Protein AF-A0AAV7HSM8-F1 (afdb_monomer_lite)

Sequence (95 aa):
MTGWSVHTTIKSKKLIENLNHQGLSISYDQIQGLRMSLALLTVELSDKTIPLPTHFDPREYTTAAFDNFDYKESIEIGSFGTHDTVAVLFQDEPP

Radius of gyration: 16.98 Å; chains: 1; bounding box: 46×34×34 Å

Foldseek 3Di:
DDVVVVVVCVPADVVCVVCVVVVHNDDPVNLQVVQLVVLVVQVVVCVPDDPDDPPRDSVFGKDKDKDWDWDWDDDVVDTDIDTDIDIDMDTDDDD

pLDDT: mean 73.92, std 13.63, range [38.06, 89.38]

Organism: Cotesia glomerata (NCBI:txid32391)

Structure (mmCIF, N/CA/C/O backbone):
data_AF-A0AAV7HSM8-F1
#
_entry.id   AF-A0AAV7HSM8-F1
#
loop_
_atom_site.group_PDB
_atom_site.id
_atom_site.type_symbol
_atom_site.label_atom_id
_atom_site.label_alt_id
_atom_site.label_comp_id
_atom_site.label_asym_id
_atom_site.label_entity_id
_atom_site.label_seq_id
_atom_site.pdbx_PDB_ins_code
_atom_site.Cartn_x
_atom_site.Cartn_y
_atom_site.Cartn_z
_atom_site.occupancy
_atom_site.B_iso_or_equiv
_atom_site.auth_seq_id
_atom_site.auth_comp_id
_atom_site.auth_asym_id
_atom_site.auth_atom_id
_atom_site.pdbx_PDB_model_num
ATOM 1 N N . MET A 1 1 ? 17.444 1.061 8.019 1.00 38.28 1 MET A N 1
ATOM 2 C CA . MET A 1 1 ? 16.150 0.843 8.699 1.00 38.28 1 MET A CA 1
ATOM 3 C C . MET A 1 1 ? 15.415 -0.180 7.845 1.00 38.28 1 MET A C 1
ATOM 5 O O . MET A 1 1 ? 15.138 0.121 6.697 1.00 38.28 1 MET A O 1
ATOM 9 N N . THR A 1 2 ? 15.301 -1.435 8.281 1.00 38.06 2 THR A N 1
ATOM 10 C CA . THR A 1 2 ? 14.770 -2.526 7.441 1.00 38.06 2 THR A CA 1
ATOM 11 C C . THR A 1 2 ? 13.261 -2.357 7.237 1.00 38.06 2 THR A C 1
ATOM 13 O O . THR A 1 2 ? 12.562 -1.971 8.172 1.00 38.06 2 THR A O 1
ATOM 16 N N . GLY A 1 3 ? 12.739 -2.661 6.039 1.00 42.44 3 GLY A N 1
ATOM 17 C CA . GLY A 1 3 ? 11.316 -2.482 5.684 1.00 42.44 3 GLY A CA 1
ATOM 18 C C . GLY A 1 3 ? 10.324 -3.152 6.649 1.00 42.44 3 GLY A C 1
ATOM 19 O O . GLY A 1 3 ? 9.196 -2.694 6.813 1.00 42.44 3 GLY A O 1
ATOM 20 N N . TRP A 1 4 ? 10.782 -4.158 7.396 1.00 39.66 4 TRP A N 1
ATOM 21 C CA . TRP A 1 4 ? 10.044 -4.794 8.488 1.00 39.66 4 TRP A CA 1
ATOM 22 C C . TRP A 1 4 ? 9.676 -3.850 9.646 1.00 39.66 4 TRP A C 1
ATOM 24 O O . TRP A 1 4 ? 8.581 -3.971 10.198 1.00 39.66 4 TRP A O 1
ATOM 34 N N . SER A 1 5 ? 10.538 -2.887 10.008 1.00 46.50 5 SER A N 1
ATOM 35 C CA . SER A 1 5 ? 10.231 -1.933 11.088 1.00 46.50 5 SER A CA 1
ATOM 36 C C . SER A 1 5 ? 9.201 -0.893 10.649 1.00 46.50 5 SER A C 1
ATOM 38 O O . SER A 1 5 ? 8.405 -0.419 11.457 1.00 46.50 5 SER A O 1
ATOM 40 N N . VAL A 1 6 ? 9.185 -0.553 9.359 1.00 47.91 6 VAL A N 1
ATOM 41 C CA . VAL A 1 6 ? 8.179 0.330 8.758 1.00 47.91 6 VAL A CA 1
ATOM 42 C C . VAL A 1 6 ? 6.831 -0.395 8.704 1.00 47.91 6 VAL A C 1
ATOM 44 O O . VAL A 1 6 ? 5.840 0.132 9.208 1.00 47.91 6 VAL A O 1
ATOM 47 N N . HIS A 1 7 ? 6.814 -1.652 8.250 1.00 47.97 7 HIS A N 1
ATOM 48 C CA . HIS A 1 7 ? 5.619 -2.501 8.196 1.00 47.97 7 HIS A CA 1
ATOM 49 C C . HIS A 1 7 ? 4.914 -2.657 9.557 1.00 47.97 7 HIS A C 1
ATOM 51 O O . HIS A 1 7 ? 3.692 -2.552 9.649 1.00 47.97 7 HIS A O 1
ATOM 57 N N . THR A 1 8 ? 5.671 -2.839 10.644 1.00 53.69 8 THR A N 1
ATOM 58 C CA . THR A 1 8 ? 5.103 -2.939 12.004 1.00 53.69 8 THR A CA 1
ATOM 59 C C . THR A 1 8 ? 4.655 -1.592 12.574 1.00 53.69 8 THR A C 1
ATOM 61 O O . THR A 1 8 ? 3.652 -1.537 13.284 1.00 53.69 8 THR A O 1
ATOM 64 N N . THR A 1 9 ? 5.328 -0.488 12.235 1.00 53.22 9 THR A N 1
ATOM 65 C CA . THR A 1 9 ? 4.955 0.857 12.722 1.00 53.22 9 THR A CA 1
ATOM 66 C C . THR A 1 9 ? 3.685 1.393 12.042 1.00 53.22 9 THR A C 1
ATOM 68 O O . THR A 1 9 ? 2.920 2.141 12.656 1.00 53.22 9 THR A O 1
ATOM 71 N N . ILE A 1 10 ? 3.418 0.969 10.801 1.00 54.69 10 ILE A N 1
ATOM 72 C CA . ILE A 1 10 ? 2.216 1.326 10.024 1.00 54.69 10 ILE A CA 1
ATOM 73 C C . ILE A 1 10 ? 0.946 0.649 10.572 1.00 54.69 10 ILE A C 1
ATOM 75 O O . ILE A 1 10 ? -0.156 1.125 10.298 1.00 54.69 10 ILE A O 1
ATOM 79 N N . LYS A 1 11 ? 1.055 -0.371 11.444 1.00 56.44 11 LYS A N 1
ATOM 80 C CA . LYS A 1 11 ? -0.087 -1.044 12.107 1.00 56.44 11 LYS A CA 1
ATOM 81 C C . LYS A 1 11 ? -0.746 -0.217 13.225 1.00 56.44 11 LYS A C 1
ATOM 83 O O . LYS A 1 11 ? -1.186 -0.728 14.250 1.00 56.44 11 LYS A O 1
ATOM 88 N N . SER A 1 12 ? -0.966 1.059 12.928 1.00 63.50 12 SER A N 1
ATOM 89 C CA . SER A 1 12 ? -2.280 1.713 13.003 1.00 63.50 12 SER A CA 1
ATOM 90 C C . SER A 1 12 ? -2.558 2.688 14.149 1.00 63.50 12 SER A C 1
ATOM 92 O O . SER A 1 12 ? -3.344 3.598 13.935 1.00 63.50 12 SER A O 1
ATOM 94 N N . LYS A 1 13 ? -1.863 2.662 15.295 1.00 66.44 13 LYS A N 1
ATOM 95 C CA . LYS A 1 13 ? -2.037 3.751 16.291 1.00 66.44 13 LYS A CA 1
ATOM 96 C C . LYS A 1 13 ? -1.212 4.998 15.969 1.00 66.44 13 LYS A C 1
ATOM 98 O O . LYS A 1 13 ? -1.741 6.099 15.882 1.00 66.44 13 LYS A O 1
ATOM 103 N N . LYS A 1 14 ? 0.083 4.811 15.718 1.00 70.94 14 LYS A N 1
ATOM 104 C CA . LYS A 1 14 ? 1.032 5.917 15.527 1.00 70.94 14 LYS A CA 1
ATOM 105 C C . LYS A 1 14 ? 0.807 6.687 14.223 1.00 70.94 14 LYS A C 1
ATOM 107 O O . LYS A 1 14 ? 1.039 7.888 14.165 1.00 70.94 14 LYS A O 1
ATOM 112 N N . LEU A 1 15 ? 0.323 6.001 13.186 1.00 71.62 15 LEU A N 1
ATOM 113 C CA . LEU A 1 15 ? -0.066 6.629 11.923 1.00 71.62 15 LEU A CA 1
ATOM 114 C C . LEU A 1 15 ? -1.272 7.557 12.114 1.00 71.62 15 LEU A C 1
ATOM 116 O O . LEU A 1 15 ? -1.228 8.699 11.675 1.00 71.62 15 LEU A O 1
ATOM 120 N N . ILE A 1 16 ? -2.309 7.091 12.815 1.00 73.31 16 ILE A N 1
ATOM 121 C CA . ILE A 1 16 ? -3.494 7.899 13.128 1.00 73.31 16 ILE A CA 1
ATOM 122 C C . ILE A 1 16 ? -3.117 9.090 14.006 1.00 73.31 16 ILE A C 1
ATOM 124 O O . ILE A 1 16 ? -3.532 10.206 13.722 1.00 73.31 16 ILE A O 1
ATOM 128 N N . GLU A 1 17 ? -2.295 8.877 15.037 1.00 75.69 17 GLU A N 1
ATOM 129 C CA . GLU A 1 17 ? -1.783 9.960 15.886 1.00 75.69 17 GLU A CA 1
ATOM 130 C C . GLU A 1 17 ? -1.036 11.019 15.063 1.00 75.69 17 GLU A C 1
ATOM 132 O O . GLU A 1 17 ? -1.314 12.207 15.198 1.00 75.69 17 GLU A O 1
ATOM 137 N N . ASN A 1 18 ? -0.144 10.602 14.159 1.00 76.19 18 ASN A N 1
ATOM 138 C CA . ASN A 1 18 ? 0.596 11.526 13.299 1.00 76.19 18 ASN A CA 1
ATOM 139 C C . ASN A 1 18 ? -0.312 12.293 12.330 1.00 76.19 18 ASN A C 1
ATOM 141 O O . ASN A 1 18 ? -0.140 13.499 12.170 1.00 76.19 18 ASN A O 1
ATOM 145 N N . LEU A 1 19 ? -1.279 11.622 11.699 1.00 77.62 19 LEU A N 1
ATOM 146 C CA . LEU A 1 19 ? -2.213 12.267 10.773 1.00 77.62 19 LEU A CA 1
ATOM 147 C C . LEU A 1 19 ? -3.125 13.254 11.515 1.00 77.62 19 LEU A C 1
ATOM 149 O O . LEU A 1 19 ? -3.277 14.393 11.076 1.00 77.62 19 LEU A O 1
ATOM 153 N N . ASN A 1 20 ? -3.614 12.883 12.700 1.00 80.38 20 ASN A N 1
ATOM 154 C CA . ASN A 1 20 ? -4.375 13.786 13.562 1.00 80.38 20 ASN A CA 1
ATOM 155 C C . ASN A 1 20 ? -3.536 14.999 14.003 1.00 80.38 20 ASN A C 1
ATOM 157 O O . ASN A 1 20 ? -4.045 16.118 13.994 1.00 80.38 20 ASN A O 1
ATOM 161 N N . HIS A 1 21 ? -2.248 14.824 14.330 1.00 82.88 21 HIS A N 1
ATOM 162 C CA . HIS A 1 21 ? -1.341 15.943 14.635 1.00 82.88 21 HIS A CA 1
ATOM 163 C C . HIS A 1 21 ? -1.107 16.874 13.438 1.00 82.88 21 HIS A C 1
ATOM 165 O O . HIS A 1 21 ? -0.863 18.063 13.626 1.00 82.88 21 HIS A O 1
ATOM 171 N N . GLN A 1 22 ? -1.207 16.357 12.214 1.00 84.75 22 GLN A N 1
ATOM 172 C CA . GLN A 1 22 ? -1.168 17.148 10.983 1.00 84.75 22 GLN A CA 1
ATOM 173 C C . GLN A 1 22 ? -2.530 17.782 10.635 1.00 84.75 22 GLN A C 1
ATOM 175 O O . GLN A 1 22 ? -2.659 18.423 9.595 1.00 84.75 22 GLN A O 1
ATOM 180 N N . GLY A 1 23 ? -3.544 17.631 11.497 1.00 85.38 23 GLY A N 1
ATOM 181 C CA . GLY A 1 23 ? -4.889 18.181 11.309 1.00 85.38 23 GLY A CA 1
ATOM 182 C C . GLY A 1 23 ? -5.814 17.316 10.449 1.00 85.38 23 GLY A C 1
ATOM 183 O O . GLY A 1 23 ? -6.933 17.731 10.152 1.00 85.38 23 GLY A O 1
ATOM 184 N N . LEU A 1 24 ? -5.381 16.114 10.058 1.00 81.06 24 LEU A N 1
ATOM 185 C CA . LEU A 1 24 ? -6.188 15.166 9.295 1.00 81.06 24 LEU A CA 1
ATOM 186 C C . LEU A 1 24 ? -6.955 14.260 10.258 1.00 81.06 24 LEU A C 1
ATOM 188 O O . LEU A 1 24 ? -6.375 13.363 10.862 1.00 81.06 24 LEU A O 1
ATOM 192 N N . SER A 1 25 ? -8.266 14.479 10.383 1.00 83.69 25 SER A N 1
ATOM 193 C CA . SER A 1 25 ? -9.133 13.592 11.162 1.00 83.69 25 SER A CA 1
ATOM 194 C C . SER A 1 25 ? -9.369 12.293 10.393 1.00 83.69 25 SER A C 1
ATOM 196 O O . SER A 1 25 ? -10.121 12.269 9.416 1.00 83.69 25 SER A O 1
ATOM 198 N N . ILE A 1 26 ? -8.696 11.223 10.817 1.00 82.44 26 ILE A N 1
ATOM 199 C CA . ILE A 1 26 ? -8.788 9.908 10.181 1.00 82.44 26 ILE A CA 1
ATOM 200 C C . ILE A 1 26 ? -8.986 8.800 11.218 1.00 82.44 26 ILE A C 1
ATOM 202 O O . ILE A 1 26 ? -8.366 8.782 12.281 1.00 82.44 26 ILE A O 1
ATOM 206 N N . SER A 1 27 ? -9.874 7.865 10.900 1.00 82.62 27 SER A N 1
ATOM 207 C CA . SER A 1 27 ? -10.189 6.685 11.708 1.00 82.62 27 SER A CA 1
ATOM 208 C C . SER A 1 27 ? -9.501 5.424 11.177 1.00 82.62 27 SER A C 1
ATOM 210 O O . SER A 1 27 ? -9.043 5.372 10.033 1.00 82.62 27 SER A O 1
ATOM 212 N N . TYR A 1 28 ? -9.465 4.376 12.005 1.00 79.06 28 TYR A N 1
ATOM 213 C CA . TYR A 1 28 ? -8.969 3.055 11.609 1.00 79.06 28 TYR A CA 1
ATOM 214 C C . TYR A 1 28 ? -9.727 2.486 10.404 1.00 79.06 28 TYR A C 1
ATOM 216 O O . TYR A 1 28 ? -9.094 1.977 9.480 1.00 79.06 28 TYR A O 1
ATOM 224 N N . ASP A 1 29 ? -11.051 2.636 10.376 1.00 81.44 29 ASP A N 1
ATOM 225 C CA . ASP A 1 29 ? -11.901 2.129 9.292 1.00 81.44 29 ASP A CA 1
ATOM 226 C C . ASP A 1 29 ? -11.589 2.827 7.964 1.00 81.44 29 ASP A C 1
ATOM 228 O O . ASP A 1 29 ? -11.501 2.185 6.918 1.00 81.44 29 ASP A O 1
ATOM 232 N N . GLN A 1 30 ? -11.332 4.138 8.004 1.00 82.81 30 GLN A N 1
ATOM 233 C CA . GLN A 1 30 ? -10.900 4.885 6.821 1.00 82.81 30 GLN A CA 1
ATOM 234 C C . GLN A 1 30 ? -9.539 4.399 6.316 1.00 82.81 30 GLN A C 1
ATOM 236 O O . GLN A 1 30 ? -9.362 4.237 5.111 1.00 82.81 30 GLN A O 1
ATOM 241 N N . ILE A 1 31 ? -8.590 4.107 7.210 1.00 81.06 31 ILE A N 1
ATOM 242 C CA . ILE A 1 31 ? -7.291 3.542 6.816 1.00 81.06 31 ILE A CA 1
ATOM 243 C C . ILE A 1 31 ? -7.466 2.154 6.194 1.00 81.06 31 ILE A C 1
ATOM 245 O O . ILE A 1 31 ? -6.862 1.879 5.160 1.00 81.06 31 ILE A O 1
ATOM 249 N N . GLN A 1 32 ? -8.302 1.288 6.770 1.00 80.94 32 GLN A N 1
ATOM 250 C CA . GLN A 1 32 ? -8.587 -0.027 6.185 1.00 80.94 32 GLN A CA 1
ATOM 251 C C . GLN A 1 32 ? -9.224 0.095 4.796 1.00 80.94 32 GLN A C 1
ATOM 253 O O . GLN A 1 32 ? -8.783 -0.573 3.859 1.00 80.94 32 GLN A O 1
ATOM 258 N N . GLY A 1 33 ? -10.188 1.005 4.634 1.00 83.44 33 GLY A N 1
ATOM 259 C CA . GLY A 1 33 ? -10.796 1.306 3.338 1.00 83.44 33 GLY A CA 1
ATOM 260 C C . GLY A 1 33 ? -9.776 1.788 2.302 1.00 83.44 33 GLY A C 1
ATOM 261 O O . GLY A 1 33 ? -9.814 1.355 1.149 1.00 83.44 33 GLY A O 1
ATOM 262 N N . LEU A 1 34 ? -8.812 2.620 2.709 1.00 85.38 34 LEU A N 1
ATOM 263 C CA . LEU A 1 34 ? -7.723 3.073 1.838 1.00 85.38 34 LEU A CA 1
ATOM 264 C C . LEU A 1 34 ? -6.780 1.929 1.439 1.00 85.38 34 LEU A C 1
ATOM 266 O O . LEU A 1 34 ? -6.396 1.848 0.275 1.00 85.38 34 LEU A O 1
ATOM 270 N N . ARG A 1 35 ? -6.448 1.013 2.360 1.00 85.94 35 ARG A N 1
ATOM 271 C CA . ARG A 1 35 ? -5.618 -0.174 2.063 1.00 85.94 35 ARG A CA 1
ATOM 272 C C . ARG A 1 35 ? -6.295 -1.123 1.071 1.00 85.94 35 ARG A C 1
ATOM 274 O O . ARG A 1 35 ? -5.628 -1.654 0.187 1.00 85.94 35 ARG A O 1
ATOM 281 N N . MET A 1 36 ? -7.613 -1.291 1.180 1.00 86.25 36 MET A N 1
ATOM 282 C CA . MET A 1 36 ? -8.410 -2.046 0.203 1.00 86.25 36 MET A CA 1
ATOM 283 C C . MET A 1 36 ? -8.484 -1.341 -1.151 1.00 86.25 36 MET A C 1
ATOM 285 O O . MET A 1 36 ? -8.303 -1.964 -2.193 1.00 86.25 36 MET A O 1
ATOM 289 N N . SER A 1 37 ? -8.702 -0.025 -1.143 1.00 88.69 37 SER A N 1
ATOM 290 C CA . SER A 1 37 ? -8.755 0.773 -2.374 1.00 88.69 37 SER A CA 1
ATOM 291 C C . SER A 1 37 ? -7.418 0.741 -3.120 1.00 88.69 37 SER A C 1
ATOM 293 O O . SER A 1 37 ? -7.396 0.653 -4.344 1.00 88.69 37 SER A O 1
ATOM 295 N N . LEU A 1 38 ? -6.301 0.749 -2.386 1.00 88.12 38 LEU A N 1
ATOM 296 C CA . LEU A 1 38 ? -4.959 0.612 -2.947 1.00 88.12 38 LEU A CA 1
ATOM 297 C C . LEU A 1 38 ? -4.751 -0.753 -3.620 1.00 88.12 38 LEU A C 1
ATOM 299 O O . LEU A 1 38 ? -4.155 -0.809 -4.695 1.00 88.12 38 LEU A O 1
ATOM 303 N N . ALA A 1 39 ? -5.258 -1.838 -3.026 1.00 88.00 39 ALA A N 1
ATOM 304 C CA . ALA A 1 39 ? -5.176 -3.175 -3.614 1.00 88.00 39 ALA A CA 1
ATOM 305 C C . ALA A 1 39 ? -5.893 -3.234 -4.974 1.00 88.00 39 ALA A C 1
ATOM 307 O O . ALA A 1 39 ? -5.319 -3.674 -5.970 1.00 88.00 39 ALA A O 1
ATOM 308 N N . LEU A 1 40 ? -7.115 -2.697 -5.037 1.00 89.38 40 LEU A N 1
ATOM 309 C CA . LEU A 1 40 ? -7.910 -2.627 -6.267 1.00 89.38 40 LEU A CA 1
ATOM 310 C C . LEU A 1 40 ? -7.252 -1.754 -7.339 1.00 89.38 40 LEU A C 1
ATOM 312 O O . LEU A 1 40 ? -7.172 -2.158 -8.497 1.00 89.38 40 LEU A O 1
ATOM 316 N N . LEU A 1 41 ? -6.732 -0.587 -6.946 1.00 88.94 41 LEU A N 1
ATOM 317 C CA . LEU A 1 41 ? -6.015 0.304 -7.857 1.00 88.94 41 LEU A CA 1
ATOM 318 C C . LEU A 1 41 ? -4.775 -0.379 -8.448 1.00 88.94 41 LEU A C 1
ATOM 320 O O . LEU A 1 41 ? -4.468 -0.201 -9.623 1.00 88.94 41 LEU A O 1
ATOM 324 N N . THR A 1 42 ? -4.075 -1.182 -7.647 1.00 87.62 42 THR A N 1
ATOM 325 C CA . THR A 1 42 ? -2.891 -1.918 -8.100 1.00 87.62 42 THR A CA 1
ATOM 326 C C . THR A 1 42 ? -3.250 -2.915 -9.203 1.00 87.62 42 THR A C 1
ATOM 328 O O . THR A 1 42 ? -2.547 -2.980 -10.209 1.00 87.62 42 THR A O 1
ATOM 331 N N . VAL A 1 43 ? -4.367 -3.636 -9.063 1.00 88.06 43 VAL A N 1
ATOM 332 C CA . VAL A 1 43 ? -4.868 -4.532 -10.120 1.00 88.06 43 VAL A CA 1
ATOM 333 C C . VAL A 1 43 ? -5.239 -3.750 -11.377 1.00 88.06 43 VAL A C 1
ATOM 335 O O . VAL A 1 43 ? -4.820 -4.127 -12.467 1.00 88.06 43 VAL A O 1
ATOM 338 N N . GLU A 1 44 ? -5.937 -2.620 -11.242 1.00 88.00 44 GLU A N 1
ATOM 339 C CA . GLU A 1 44 ? -6.310 -1.794 -12.401 1.00 88.00 44 GLU A CA 1
ATOM 340 C C . GLU A 1 44 ? -5.084 -1.265 -13.171 1.00 88.00 44 GLU A C 1
ATOM 342 O O . GLU A 1 44 ? -5.090 -1.168 -14.401 1.00 88.00 44 GLU A O 1
ATOM 347 N N . LEU A 1 45 ? -4.015 -0.909 -12.453 1.00 84.31 45 LEU A N 1
ATOM 348 C CA . LEU A 1 45 ? -2.761 -0.450 -13.053 1.00 84.31 45 LEU A CA 1
ATOM 349 C C . LEU A 1 45 ? -1.922 -1.605 -13.619 1.00 84.31 45 LEU A C 1
ATOM 351 O O . LEU A 1 45 ? -1.149 -1.399 -14.562 1.00 84.31 45 LEU A O 1
ATOM 355 N N . SER A 1 46 ? -2.089 -2.817 -13.089 1.00 84.56 46 SER A N 1
ATOM 356 C CA . SER A 1 46 ? -1.399 -4.006 -13.586 1.00 84.56 46 SER A CA 1
ATOM 357 C C . SER A 1 46 ? -1.800 -4.375 -15.002 1.00 84.56 46 SER A C 1
ATOM 359 O O . SER A 1 46 ? -0.943 -4.782 -15.782 1.00 84.56 46 SER A O 1
ATOM 361 N N . ASP A 1 47 ? -3.069 -4.179 -15.354 1.00 75.62 47 ASP A N 1
ATOM 362 C CA . ASP A 1 47 ? -3.564 -4.439 -16.709 1.00 75.62 47 ASP A CA 1
ATOM 363 C C . ASP A 1 47 ? -2.930 -3.509 -17.760 1.00 75.62 47 ASP A C 1
ATOM 365 O O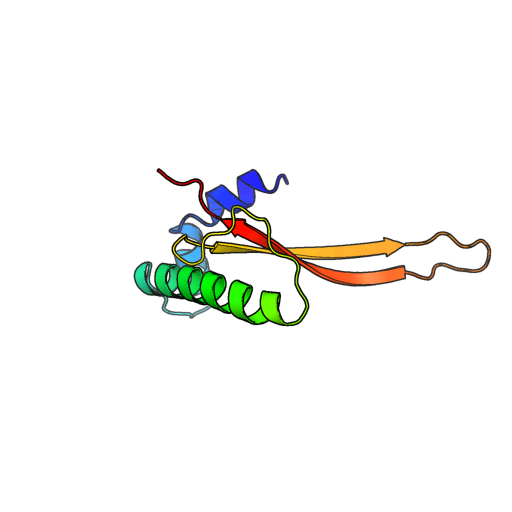 . ASP A 1 47 ? -3.027 -3.760 -18.961 1.00 75.62 47 ASP A O 1
ATOM 369 N N . LYS A 1 48 ? -2.279 -2.423 -17.323 1.00 71.19 48 LYS A N 1
ATOM 370 C CA . LYS A 1 48 ? -1.727 -1.386 -18.200 1.00 71.19 48 LYS A CA 1
ATOM 371 C C . LYS A 1 48 ? -0.203 -1.445 -18.288 1.00 71.19 48 LYS A C 1
ATOM 373 O O . LYS A 1 48 ? 0.326 -1.349 -19.393 1.00 71.19 48 LYS A O 1
ATOM 378 N N . THR A 1 49 ? 0.506 -1.578 -17.163 1.00 72.38 49 THR A N 1
ATOM 379 C CA . THR A 1 49 ? 1.971 -1.365 -17.150 1.00 72.38 49 THR A CA 1
ATOM 380 C C . THR A 1 49 ? 2.744 -1.987 -15.984 1.00 72.38 49 THR A C 1
ATOM 382 O O . THR A 1 49 ? 3.968 -2.078 -16.081 1.00 72.38 49 THR A O 1
ATOM 385 N N . ILE A 1 50 ? 2.096 -2.392 -14.887 1.00 72.88 50 ILE A N 1
ATOM 386 C CA . ILE A 1 50 ? 2.803 -2.820 -13.667 1.00 72.88 50 ILE A CA 1
ATOM 387 C C . ILE A 1 50 ? 2.728 -4.347 -13.520 1.00 72.88 50 ILE A C 1
ATOM 389 O O . ILE A 1 50 ? 1.639 -4.877 -13.343 1.00 72.88 50 ILE A O 1
ATOM 393 N N . PRO A 1 51 ? 3.844 -5.091 -13.560 1.00 78.62 51 PRO A N 1
ATOM 394 C CA . PRO A 1 51 ? 3.799 -6.528 -13.317 1.00 78.62 51 PRO A CA 1
ATOM 395 C C . PRO A 1 51 ? 3.405 -6.816 -11.863 1.00 78.62 51 PRO A C 1
ATOM 397 O O . PRO A 1 51 ? 4.069 -6.350 -10.935 1.00 78.62 51 PRO A O 1
ATOM 400 N N . LEU A 1 52 ? 2.349 -7.613 -11.667 1.00 82.69 52 LEU A N 1
ATOM 401 C CA . LEU A 1 52 ? 1.943 -8.093 -10.347 1.00 82.69 52 LEU A CA 1
ATOM 402 C C . LEU A 1 52 ? 2.500 -9.489 -10.034 1.00 82.69 52 LEU A C 1
ATOM 404 O O . LEU A 1 52 ? 2.547 -10.351 -10.917 1.00 82.69 52 LEU A O 1
ATOM 408 N N . PRO A 1 53 ? 2.883 -9.755 -8.771 1.00 82.81 53 PRO A N 1
ATOM 409 C CA . PRO A 1 53 ? 3.183 -11.105 -8.319 1.00 82.81 53 PRO A CA 1
ATOM 410 C C . PRO A 1 53 ? 1.967 -12.023 -8.468 1.00 82.81 53 PRO A C 1
ATOM 412 O O . PRO A 1 53 ? 0.835 -11.623 -8.217 1.00 82.81 53 PRO A O 1
ATOM 415 N N . THR A 1 54 ? 2.198 -13.293 -8.797 1.00 83.62 54 THR A N 1
ATOM 416 C CA . THR A 1 54 ? 1.126 -14.293 -8.974 1.00 83.62 54 THR A CA 1
ATOM 417 C C . THR A 1 54 ? 0.318 -14.581 -7.710 1.00 83.62 54 THR A C 1
ATOM 419 O O . THR A 1 54 ? -0.784 -15.109 -7.802 1.00 83.62 54 THR A O 1
ATOM 422 N N . HIS A 1 55 ? 0.869 -14.265 -6.540 1.00 84.88 55 HIS A N 1
ATOM 423 C CA . HIS A 1 55 ? 0.222 -14.433 -5.241 1.00 84.88 55 HIS A CA 1
ATOM 424 C C . HIS A 1 55 ? -0.479 -13.157 -4.757 1.00 84.88 55 HIS A C 1
ATOM 426 O O . HIS A 1 55 ? -0.938 -13.134 -3.623 1.00 84.88 55 HIS A O 1
ATOM 432 N N . PHE A 1 56 ? -0.536 -12.100 -5.573 1.00 87.06 56 PHE A N 1
ATOM 433 C CA . PHE A 1 56 ? -1.216 -10.870 -5.190 1.00 87.06 56 PHE A CA 1
ATOM 434 C C . PHE A 1 56 ? -2.738 -11.082 -5.144 1.00 87.06 56 PHE A C 1
ATOM 436 O O . PHE A 1 56 ? -3.326 -11.470 -6.157 1.00 87.06 56 PHE A O 1
ATOM 443 N N . ASP A 1 57 ? -3.388 -10.792 -4.012 1.00 87.25 57 ASP A N 1
ATOM 444 C CA . ASP A 1 57 ? -4.849 -10.894 -3.863 1.00 87.25 57 ASP A CA 1
ATOM 445 C C . ASP A 1 57 ? -5.489 -9.508 -3.638 1.00 87.25 57 ASP A C 1
ATOM 447 O O . ASP A 1 57 ? -5.249 -8.878 -2.608 1.00 87.25 57 ASP A O 1
ATOM 451 N N . PRO A 1 58 ? -6.357 -9.006 -4.537 1.00 86.19 58 PRO A N 1
ATOM 452 C CA . PRO A 1 58 ? -7.045 -7.724 -4.343 1.00 86.19 58 PRO A CA 1
ATOM 453 C C . PRO A 1 58 ? -7.973 -7.672 -3.120 1.00 86.19 58 PRO A C 1
ATOM 455 O O . PRO A 1 58 ? -8.459 -6.597 -2.765 1.00 86.19 58 PRO A O 1
ATOM 458 N N . ARG A 1 59 ? -8.271 -8.817 -2.500 1.00 85.75 59 ARG A N 1
ATOM 459 C CA . ARG A 1 59 ? -9.091 -8.919 -1.288 1.00 85.75 59 ARG A CA 1
ATOM 460 C C . ARG A 1 59 ? -8.276 -8.729 -0.010 1.00 85.75 59 ARG A C 1
ATOM 462 O O . ARG A 1 59 ? -8.869 -8.617 1.060 1.00 85.75 59 ARG A O 1
ATOM 469 N N . GLU A 1 60 ? -6.951 -8.696 -0.115 1.00 85.06 60 GLU A N 1
ATOM 470 C CA . GLU A 1 60 ? -6.049 -8.513 1.014 1.00 85.06 60 GLU A CA 1
ATOM 471 C C . GLU A 1 60 ? -5.625 -7.053 1.187 1.00 85.06 60 GLU A C 1
ATOM 473 O O . GLU A 1 60 ? -5.544 -6.254 0.246 1.00 85.06 60 GLU A O 1
ATOM 478 N N . TYR A 1 61 ? -5.322 -6.690 2.434 1.00 84.69 61 TYR A N 1
ATOM 479 C CA . TYR A 1 61 ? -4.891 -5.339 2.746 1.00 84.69 61 TYR A CA 1
ATOM 480 C C . TYR A 1 61 ? -3.505 -5.062 2.172 1.00 84.69 61 TYR A C 1
ATOM 482 O O . TYR A 1 61 ? -2.507 -5.654 2.585 1.00 84.69 61 TYR A O 1
ATOM 490 N N . THR A 1 62 ? -3.444 -4.077 1.280 1.00 86.38 62 THR A N 1
ATOM 491 C CA . THR A 1 62 ? -2.202 -3.649 0.638 1.00 86.38 62 THR A CA 1
ATOM 492 C C . THR A 1 62 ? -1.674 -2.370 1.286 1.00 86.38 62 THR A C 1
ATOM 494 O O . THR A 1 62 ? -2.429 -1.476 1.674 1.00 86.38 62 THR A O 1
ATOM 497 N N . THR A 1 63 ? -0.356 -2.276 1.426 1.00 84.69 63 THR A N 1
ATOM 498 C CA . THR A 1 63 ? 0.368 -1.100 1.923 1.00 84.69 63 THR A CA 1
ATOM 499 C C . THR A 1 63 ? 1.502 -0.759 0.965 1.00 84.69 63 THR A C 1
ATOM 501 O O . THR A 1 63 ? 2.069 -1.642 0.336 1.00 84.69 63 THR A O 1
ATOM 504 N N . ALA A 1 64 ? 1.850 0.524 0.882 1.00 82.38 64 ALA A N 1
ATOM 505 C CA . ALA A 1 64 ? 2.994 1.008 0.121 1.00 82.38 64 ALA A CA 1
ATOM 506 C C . ALA A 1 64 ? 4.060 1.601 1.050 1.00 82.38 64 ALA A C 1
ATOM 508 O O . ALA A 1 64 ? 3.727 2.260 2.040 1.00 82.38 64 ALA A O 1
ATOM 509 N N . ALA A 1 65 ? 5.328 1.426 0.695 1.00 79.62 65 ALA A N 1
ATOM 510 C CA . ALA A 1 65 ? 6.419 2.267 1.165 1.00 79.62 65 ALA A CA 1
ATOM 511 C C . ALA A 1 65 ? 6.990 3.035 -0.027 1.00 79.62 65 ALA A C 1
ATOM 513 O O . ALA A 1 65 ? 7.222 2.448 -1.081 1.00 79.62 65 ALA A O 1
ATOM 514 N N . PHE A 1 66 ? 7.205 4.334 0.147 1.00 80.25 66 PHE A N 1
ATOM 515 C CA . PHE A 1 66 ? 7.860 5.177 -0.844 1.00 80.25 66 PHE A CA 1
ATOM 516 C C . PHE A 1 66 ? 9.277 5.459 -0.376 1.00 80.25 66 PHE A C 1
ATOM 518 O O . PHE A 1 66 ? 9.479 5.792 0.794 1.00 80.25 66 PHE A O 1
ATOM 525 N N . ASP A 1 67 ? 10.233 5.324 -1.282 1.00 76.62 67 ASP A N 1
ATOM 526 C CA . ASP A 1 67 ? 11.626 5.661 -1.025 1.00 76.62 67 ASP A CA 1
ATOM 527 C C . ASP A 1 67 ? 12.227 6.376 -2.237 1.00 76.62 67 ASP A C 1
ATOM 529 O O . ASP A 1 67 ? 11.733 6.262 -3.366 1.00 76.62 67 ASP A O 1
ATOM 533 N N . ASN A 1 68 ? 13.292 7.127 -1.992 1.00 80.19 68 ASN A N 1
ATOM 534 C CA . ASN A 1 68 ? 14.054 7.761 -3.053 1.00 80.19 68 ASN A CA 1
ATOM 535 C C . ASN A 1 68 ? 14.982 6.720 -3.680 1.00 80.19 68 ASN A C 1
ATOM 537 O O . ASN A 1 68 ? 15.769 6.066 -2.995 1.00 80.19 68 ASN A O 1
ATOM 541 N N . PHE A 1 69 ? 14.896 6.578 -4.997 1.00 75.62 69 PHE A N 1
ATOM 542 C CA . PHE A 1 69 ? 15.806 5.767 -5.782 1.00 75.62 69 PHE A CA 1
ATOM 543 C C . PHE A 1 69 ? 16.804 6.684 -6.481 1.00 75.62 69 PHE A C 1
ATOM 545 O O . PHE A 1 69 ? 16.527 7.279 -7.522 1.00 75.62 69 PHE A O 1
ATOM 552 N N . ASP A 1 70 ? 17.977 6.797 -5.868 1.00 74.62 70 ASP A N 1
ATOM 553 C CA . ASP A 1 70 ? 19.117 7.507 -6.426 1.00 74.62 70 ASP A CA 1
ATOM 554 C C . ASP A 1 70 ? 20.037 6.515 -7.140 1.00 74.62 70 ASP A C 1
ATOM 556 O O . ASP A 1 70 ? 20.744 5.732 -6.497 1.00 74.62 70 ASP A O 1
ATOM 560 N N . TYR A 1 71 ? 20.074 6.570 -8.470 1.00 74.25 71 TYR A N 1
ATOM 561 C CA . TYR A 1 71 ? 21.070 5.844 -9.255 1.00 74.25 71 TYR A CA 1
ATOM 562 C C . TYR A 1 71 ? 22.129 6.819 -9.761 1.00 74.25 71 TYR A C 1
ATOM 564 O O . TYR A 1 71 ? 21.823 7.766 -10.483 1.00 74.25 71 TYR A O 1
ATOM 572 N N . LYS A 1 72 ? 23.391 6.601 -9.379 1.00 65.38 72 LYS A N 1
ATOM 573 C CA . LYS A 1 72 ? 24.535 7.364 -9.893 1.00 65.38 72 LYS A CA 1
ATOM 574 C C . LYS A 1 72 ? 25.389 6.454 -10.755 1.00 65.38 72 LYS A C 1
ATOM 576 O O . LYS A 1 72 ? 26.033 5.547 -10.231 1.00 65.38 72 LYS A O 1
ATOM 581 N N . GLU A 1 73 ? 25.432 6.728 -12.051 1.00 55.28 73 GLU A N 1
ATOM 582 C CA . GLU A 1 73 ? 26.386 6.081 -12.943 1.00 55.28 73 GLU A CA 1
ATOM 583 C C . GLU A 1 73 ? 27.675 6.915 -12.938 1.00 55.28 73 GLU A C 1
ATOM 585 O O . GLU A 1 73 ? 27.673 8.107 -13.259 1.00 55.28 73 GLU A O 1
ATOM 590 N N . SER A 1 74 ? 28.791 6.335 -12.489 1.00 54.12 74 SER A N 1
ATOM 591 C CA . SER A 1 74 ? 30.082 7.025 -12.532 1.00 54.12 74 SER A CA 1
ATOM 592 C C . SER A 1 74 ? 30.650 6.929 -13.944 1.00 54.12 74 SER A C 1
ATOM 594 O O . SER A 1 74 ? 31.309 5.949 -14.285 1.00 54.12 74 SER A O 1
ATOM 596 N N . ILE A 1 75 ? 30.392 7.942 -14.764 1.00 54.88 75 ILE A N 1
ATOM 597 C CA . ILE A 1 75 ? 31.009 8.077 -16.084 1.00 54.88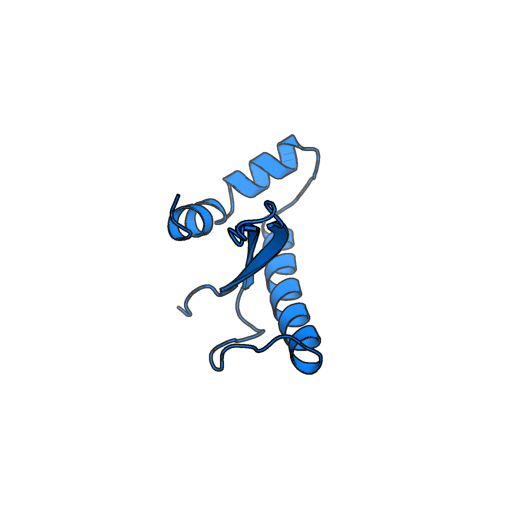 75 ILE A CA 1
ATOM 598 C C . ILE A 1 75 ? 32.214 9.018 -15.941 1.00 54.88 75 ILE A C 1
ATOM 600 O O . ILE A 1 75 ? 32.114 10.049 -15.274 1.00 54.88 75 ILE A O 1
ATOM 604 N N . GLU A 1 76 ? 33.352 8.693 -16.566 1.00 55.09 76 GLU A N 1
ATOM 605 C CA . GLU A 1 76 ? 34.634 9.427 -16.449 1.00 55.09 76 GLU A CA 1
ATOM 606 C C . GLU A 1 76 ? 34.568 10.928 -16.830 1.00 55.09 76 GLU A C 1
ATOM 608 O O . GLU A 1 76 ? 35.523 11.664 -16.596 1.00 55.09 76 GLU A O 1
ATOM 613 N N . ILE A 1 7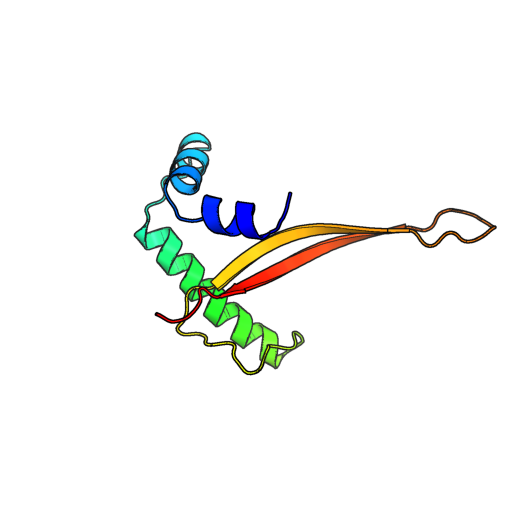7 ? 33.448 11.409 -17.383 1.00 59.22 77 ILE A N 1
ATOM 614 C CA . ILE A 1 77 ? 33.274 12.772 -17.922 1.00 59.22 77 ILE A CA 1
ATOM 615 C C . ILE A 1 77 ? 32.287 13.621 -17.083 1.00 59.22 77 ILE A C 1
ATOM 617 O O . ILE A 1 77 ? 32.147 14.822 -17.305 1.00 59.22 77 ILE A O 1
ATOM 621 N N . GLY A 1 78 ? 31.638 13.047 -16.065 1.00 53.62 78 GLY A N 1
AT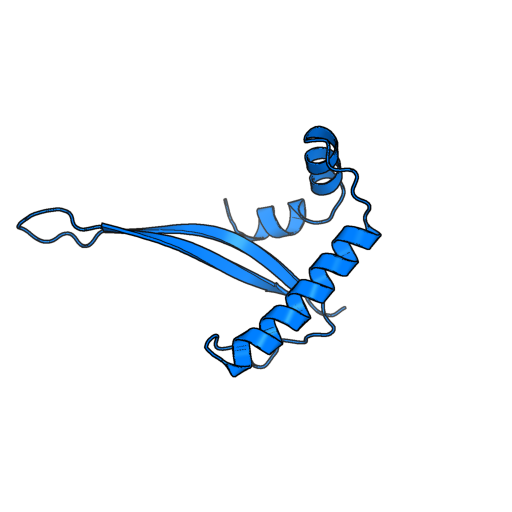OM 622 C CA . GLY A 1 78 ? 30.738 13.782 -15.172 1.00 53.62 78 GLY A CA 1
ATOM 623 C C . GLY A 1 78 ? 29.663 12.900 -14.544 1.00 53.62 78 GLY A C 1
ATOM 624 O O . GLY A 1 78 ? 29.283 11.869 -15.092 1.00 53.62 78 GLY A O 1
ATOM 625 N N . SER A 1 79 ? 29.171 13.309 -13.373 1.00 54.50 79 SER A N 1
ATOM 626 C CA . SER A 1 79 ? 28.105 12.603 -12.657 1.00 54.50 79 SER A CA 1
ATOM 627 C C . SER A 1 79 ? 26.747 12.909 -13.291 1.00 54.50 79 SER A C 1
ATOM 629 O O . SER A 1 79 ? 26.182 13.973 -13.047 1.00 54.50 79 SER A O 1
ATOM 631 N N . PHE A 1 80 ? 26.203 11.973 -14.066 1.00 57.75 80 PHE A N 1
ATOM 632 C CA . PHE A 1 80 ? 24.774 11.947 -14.374 1.00 57.75 80 PHE A CA 1
ATOM 633 C C . PHE A 1 80 ? 24.112 10.979 -13.392 1.00 57.75 80 PHE A C 1
ATOM 635 O O . PHE A 1 80 ? 24.532 9.832 -13.251 1.00 57.75 80 PHE A O 1
ATOM 642 N N . GLY A 1 81 ? 23.136 11.476 -12.638 1.00 63.66 81 GLY A N 1
ATOM 643 C CA . GLY A 1 81 ? 22.363 10.669 -11.702 1.00 63.66 81 GLY A CA 1
ATOM 644 C C . GLY A 1 81 ? 20.885 10.763 -12.033 1.00 63.66 81 GLY A C 1
ATOM 645 O O . GLY A 1 81 ? 20.401 11.847 -12.364 1.00 63.66 81 GLY A O 1
ATOM 646 N N . THR A 1 82 ? 20.189 9.639 -11.938 1.00 69.94 82 THR A N 1
ATOM 647 C CA . THR A 1 82 ? 18.729 9.592 -11.984 1.00 69.94 82 THR A CA 1
ATOM 648 C C . THR A 1 82 ? 18.216 9.719 -10.557 1.00 69.94 82 THR A C 1
ATOM 650 O O . THR A 1 82 ? 18.706 9.026 -9.662 1.00 69.94 82 THR A O 1
ATOM 653 N N . HIS A 1 83 ? 17.266 10.627 -10.347 1.00 76.88 83 HIS A N 1
ATOM 654 C CA . HIS A 1 83 ? 16.571 10.793 -9.077 1.00 76.88 83 HIS A CA 1
ATOM 655 C C . HIS A 1 83 ? 15.097 10.487 -9.302 1.00 76.88 83 HIS A C 1
ATOM 657 O O . HIS A 1 83 ? 14.374 11.319 -9.852 1.00 76.88 83 HIS A O 1
ATOM 663 N N . ASP A 1 84 ? 14.682 9.294 -8.888 1.00 75.75 84 ASP A N 1
ATOM 664 C CA . ASP A 1 84 ? 13.300 8.838 -8.989 1.00 75.75 84 ASP A CA 1
ATOM 665 C C . ASP A 1 84 ? 12.718 8.555 -7.602 1.00 75.75 84 ASP A C 1
ATOM 667 O O . ASP A 1 84 ? 13.430 8.298 -6.631 1.00 75.75 84 ASP A O 1
ATOM 671 N N . THR A 1 85 ? 11.392 8.567 -7.504 1.00 79.62 85 THR A N 1
ATOM 672 C CA . THR A 1 85 ? 10.671 8.063 -6.333 1.00 79.62 85 THR A CA 1
ATOM 673 C C . THR A 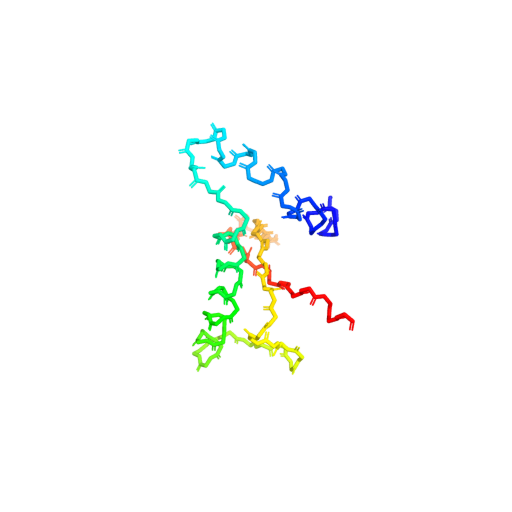1 85 ? 10.087 6.704 -6.680 1.00 79.62 85 THR A C 1
ATOM 675 O O . THR A 1 85 ? 9.321 6.581 -7.636 1.00 79.62 85 THR A O 1
ATOM 678 N N . VAL A 1 86 ? 10.419 5.682 -5.894 1.00 79.19 86 VAL A N 1
ATOM 679 C CA . VAL A 1 86 ? 9.924 4.318 -6.099 1.00 79.19 86 VAL A CA 1
ATOM 680 C C . VAL A 1 86 ? 8.938 3.967 -4.995 1.00 79.19 86 VAL A C 1
ATOM 682 O O . VAL A 1 86 ? 9.160 4.258 -3.821 1.00 79.19 86 VAL A O 1
ATOM 685 N N . ALA A 1 87 ? 7.838 3.329 -5.385 1.00 81.19 87 ALA A N 1
ATOM 686 C CA . ALA A 1 87 ? 6.854 2.771 -4.472 1.00 81.19 87 ALA A CA 1
ATOM 687 C C . ALA A 1 87 ? 6.985 1.246 -4.448 1.00 81.19 87 ALA A C 1
ATOM 689 O O . ALA A 1 87 ? 6.924 0.601 -5.494 1.00 81.19 87 ALA A O 1
ATOM 690 N N . VAL A 1 88 ? 7.131 0.667 -3.260 1.00 81.50 88 VAL A N 1
ATOM 691 C CA . VAL A 1 88 ? 7.110 -0.784 -3.048 1.00 81.50 88 VAL A CA 1
ATOM 692 C C . VAL A 1 88 ? 5.811 -1.152 -2.350 1.00 81.50 88 VAL A C 1
ATOM 694 O O . VAL A 1 88 ? 5.487 -0.588 -1.304 1.00 81.50 88 VAL A O 1
ATOM 697 N N . LEU A 1 89 ? 5.068 -2.087 -2.936 1.00 82.56 89 LEU A N 1
ATOM 698 C CA . LEU A 1 89 ? 3.805 -2.583 -2.398 1.00 82.56 89 LEU A CA 1
ATOM 699 C C . LEU A 1 89 ? 4.020 -3.880 -1.614 1.00 82.56 89 LEU A C 1
ATOM 701 O O . LEU A 1 89 ? 4.816 -4.731 -2.005 1.00 82.56 89 LEU A O 1
ATOM 705 N N . PHE A 1 90 ? 3.281 -4.025 -0.519 1.00 84.81 90 PHE A N 1
ATOM 706 C CA . PHE A 1 90 ? 3.296 -5.179 0.375 1.00 84.81 90 PHE A CA 1
ATOM 707 C C . PHE A 1 90 ? 1.858 -5.576 0.706 1.00 84.81 90 PHE A C 1
ATOM 709 O O . PHE A 1 90 ? 1.017 -4.699 0.926 1.00 84.81 90 PHE A O 1
ATOM 716 N N . GLN A 1 91 ? 1.590 -6.877 0.789 1.00 85.62 91 GLN A N 1
ATOM 717 C CA . GLN A 1 91 ? 0.339 -7.413 1.325 1.00 85.62 91 GLN A CA 1
ATOM 718 C C . GLN A 1 91 ? 0.601 -8.055 2.685 1.00 85.62 91 GLN A C 1
ATOM 720 O O . GLN A 1 91 ? 1.690 -8.582 2.928 1.00 85.62 91 GLN A O 1
ATOM 725 N N . ASP A 1 92 ? -0.366 -7.930 3.596 1.00 74.81 92 ASP A N 1
ATOM 726 C CA . ASP A 1 92 ? -0.321 -8.674 4.855 1.00 74.81 92 ASP A CA 1
ATOM 727 C C . ASP A 1 92 ? -0.367 -10.180 4.544 1.00 74.81 92 ASP A C 1
ATOM 729 O O . ASP A 1 92 ? -1.109 -10.601 3.668 1.00 74.81 92 ASP A O 1
ATOM 733 N N . GLU A 1 93 ? 0.417 -10.986 5.261 1.00 67.81 93 GLU A N 1
ATOM 734 C CA . GLU A 1 93 ? 0.359 -12.445 5.122 1.00 67.81 93 GLU A CA 1
ATOM 735 C C . GLU A 1 93 ? -1.056 -12.942 5.481 1.00 67.81 93 GLU A C 1
ATOM 737 O O . GLU A 1 93 ? -1.609 -12.480 6.493 1.00 67.81 93 GLU A O 1
ATOM 742 N N . PRO A 1 94 ? -1.659 -13.839 4.675 1.00 58.78 94 PRO A N 1
ATOM 743 C CA . PRO A 1 94 ? -2.958 -14.409 5.000 1.00 58.78 94 PRO A CA 1
ATOM 744 C C . PRO A 1 94 ? -2.913 -15.124 6.364 1.00 58.78 94 PRO A C 1
ATOM 746 O O . PRO A 1 94 ? -1.872 -15.673 6.731 1.00 58.78 94 PRO A O 1
ATOM 749 N N . PRO A 1 95 ? -4.017 -15.085 7.134 1.00 56.00 95 PRO A N 1
ATOM 750 C CA . PRO A 1 95 ? -4.087 -15.643 8.486 1.00 56.00 95 PRO A CA 1
ATOM 751 C C . PRO A 1 95 ? -3.929 -17.167 8.550 1.00 56.00 95 PRO A C 1
ATOM 753 O O . PRO A 1 95 ? -4.317 -17.859 7.580 1.00 56.00 95 PRO A O 1
#

Secondary structure (DSSP, 8-state):
--HHHHHHHTSSHHHHHHH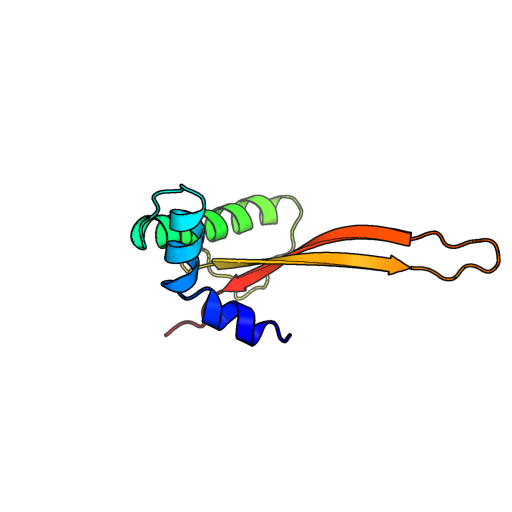HHTT----HHHHHHHHHHHHHHHHHHHTTT-PPPTT--TTSPEEEEEEEEEEEEEETTEEEEEEEEEEEEEEPPP-